Protein AF-A0A0R1Q3N9-F1 (afdb_monomer_lite)

Structur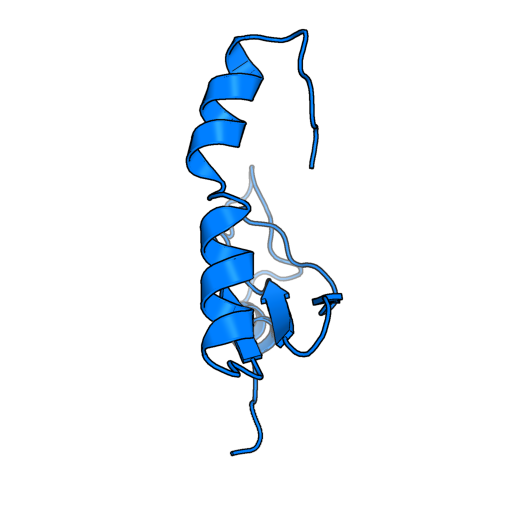e (mmCIF, N/CA/C/O backbone):
data_AF-A0A0R1Q3N9-F1
#
_entry.id   AF-A0A0R1Q3N9-F1
#
loop_
_atom_site.group_PDB
_atom_site.id
_atom_site.type_symbol
_atom_site.label_atom_id
_atom_site.label_alt_id
_atom_site.label_comp_id
_atom_site.label_asym_id
_atom_site.label_entity_id
_atom_site.label_seq_id
_atom_site.pdbx_PDB_ins_code
_atom_site.Cartn_x
_atom_site.Cartn_y
_atom_site.Cartn_z
_atom_site.occupancy
_atom_site.B_iso_or_equiv
_atom_site.auth_seq_id
_atom_site.auth_comp_id
_atom_site.auth_asym_id
_atom_site.auth_atom_id
_atom_site.pdbx_PDB_model_num
ATOM 1 N N . MET A 1 1 ? 5.562 12.210 0.662 1.00 55.41 1 MET A N 1
ATOM 2 C CA . MET A 1 1 ? 4.417 12.725 -0.111 1.00 55.41 1 MET A CA 1
ATOM 3 C C . MET A 1 1 ? 4.608 14.224 -0.247 1.00 55.41 1 MET A C 1
ATOM 5 O O . MET A 1 1 ? 4.949 14.847 0.750 1.00 55.41 1 MET A O 1
ATOM 9 N N . ILE A 1 2 ? 4.472 14.792 -1.447 1.00 55.72 2 ILE A N 1
ATOM 10 C CA . ILE A 1 2 ? 4.470 16.252 -1.600 1.00 55.72 2 ILE A CA 1
ATOM 11 C C . ILE A 1 2 ? 3.023 16.695 -1.377 1.00 55.72 2 ILE A C 1
ATOM 13 O O . ILE A 1 2 ? 2.219 16.693 -2.302 1.00 55.72 2 ILE A O 1
ATOM 17 N N . TYR A 1 3 ? 2.674 17.009 -0.130 1.00 64.44 3 TYR A N 1
ATOM 18 C CA . TYR A 1 3 ? 1.424 17.706 0.153 1.00 64.44 3 TYR A CA 1
ATOM 19 C C . TYR A 1 3 ? 1.616 19.172 -0.240 1.00 64.44 3 TYR A C 1
ATOM 21 O O . TYR A 1 3 ? 2.326 19.919 0.431 1.00 64.44 3 TYR A O 1
ATOM 29 N N . ALA A 1 4 ? 1.048 19.552 -1.381 1.00 71.00 4 ALA A N 1
ATOM 30 C CA . ALA A 1 4 ? 1.220 20.866 -1.989 1.00 71.00 4 ALA A CA 1
ATOM 31 C C . ALA A 1 4 ? -0.147 21.554 -2.150 1.00 71.00 4 ALA A C 1
ATOM 33 O O . ALA A 1 4 ? -0.664 21.645 -3.265 1.00 71.00 4 ALA A O 1
ATOM 34 N N . PRO A 1 5 ? -0.756 22.040 -1.052 1.00 70.94 5 PRO A N 1
ATOM 35 C CA . PRO A 1 5 ? -2.121 22.571 -1.069 1.00 70.94 5 PRO A CA 1
ATOM 36 C C . PRO A 1 5 ? -2.279 23.777 -2.007 1.00 70.94 5 PRO A C 1
ATOM 38 O O . PRO A 1 5 ? -3.336 23.958 -2.603 1.00 70.94 5 PRO A O 1
ATOM 41 N N . ASN A 1 6 ? -1.207 24.540 -2.233 1.00 84.31 6 ASN A N 1
ATOM 42 C CA . ASN A 1 6 ? -1.210 25.712 -3.114 1.00 84.31 6 ASN A CA 1
ATOM 43 C C . ASN A 1 6 ? -0.932 25.381 -4.593 1.00 84.31 6 ASN A C 1
ATOM 45 O O . ASN A 1 6 ? -0.767 26.286 -5.407 1.00 84.31 6 ASN A O 1
ATOM 49 N N . HIS A 1 7 ? -0.874 24.098 -4.959 1.00 82.00 7 HIS A N 1
ATOM 50 C CA . HIS A 1 7 ? -0.588 23.656 -6.320 1.00 82.00 7 HIS A CA 1
ATOM 51 C C . HIS A 1 7 ? -1.705 22.745 -6.836 1.00 82.00 7 HIS A C 1
ATOM 53 O O . HIS A 1 7 ? -1.713 21.540 -6.591 1.00 82.00 7 HIS A O 1
ATOM 59 N N . ALA A 1 8 ? -2.638 23.320 -7.601 1.00 81.06 8 ALA A N 1
ATOM 60 C CA . ALA A 1 8 ? -3.841 22.630 -8.080 1.00 81.06 8 ALA A CA 1
ATOM 61 C C . ALA A 1 8 ? -3.550 21.313 -8.831 1.00 81.06 8 ALA A C 1
ATOM 63 O O . ALA A 1 8 ? -4.277 20.335 -8.682 1.00 81.06 8 ALA A O 1
ATOM 64 N N . HIS A 1 9 ? -2.446 21.250 -9.582 1.00 78.06 9 HIS A N 1
ATOM 65 C CA . HIS A 1 9 ? -2.024 20.035 -10.287 1.00 78.06 9 HIS A CA 1
ATOM 66 C C . HIS A 1 9 ? -1.674 18.878 -9.333 1.00 78.06 9 HIS A C 1
ATOM 68 O O . HIS A 1 9 ? -1.969 17.724 -9.635 1.00 78.06 9 HIS A O 1
ATOM 74 N N . TRP A 1 10 ? -1.114 19.171 -8.156 1.00 81.12 10 TRP A N 1
ATOM 75 C CA . TRP A 1 10 ? -0.802 18.160 -7.141 1.00 81.12 10 TRP A CA 1
ATOM 76 C C . TRP A 1 10 ? -2.014 17.763 -6.295 1.00 81.12 10 TRP A C 1
ATOM 78 O O . TRP A 1 10 ? -2.019 16.675 -5.716 1.00 81.12 10 TRP A O 1
ATOM 88 N N . GLN A 1 11 ? -3.066 18.587 -6.254 1.00 83.75 11 GLN A N 1
ATOM 89 C CA . GLN A 1 11 ? -4.307 18.212 -5.574 1.00 83.75 11 GLN A CA 1
ATOM 90 C C . GLN A 1 11 ? -5.003 17.037 -6.267 1.00 83.75 11 GLN A C 1
ATOM 92 O O . GLN A 1 11 ? -5.456 16.124 -5.584 1.00 83.75 11 GLN A O 1
ATOM 97 N N . MET A 1 12 ? -5.006 16.993 -7.605 1.00 84.19 12 MET A N 1
ATOM 98 C CA . MET A 1 12 ? -5.549 15.845 -8.344 1.00 84.19 12 MET A CA 1
ATOM 99 C C . MET A 1 12 ? -4.767 14.561 -8.070 1.00 84.19 12 MET A C 1
ATOM 101 O O . MET A 1 12 ? -5.370 13.524 -7.814 1.00 84.19 12 MET A O 1
AT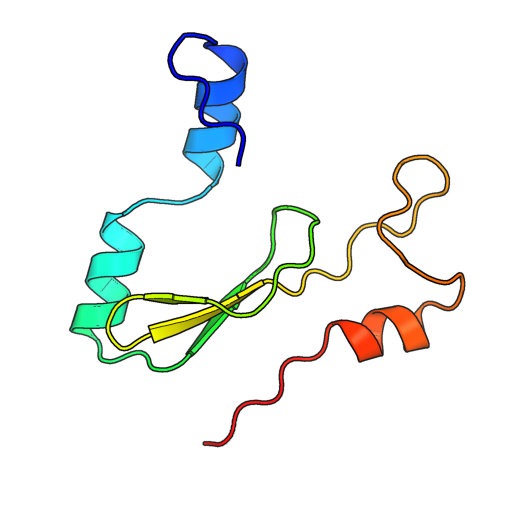OM 105 N N . ALA A 1 13 ? -3.432 14.635 -8.058 1.00 83.25 13 ALA A N 1
ATOM 106 C CA . ALA A 1 13 ? -2.604 13.491 -7.685 1.00 83.25 13 ALA A CA 1
ATOM 107 C C . ALA A 1 13 ? -2.914 13.027 -6.251 1.00 83.25 13 ALA A C 1
ATOM 109 O O . ALA A 1 13 ? -3.075 11.838 -6.012 1.00 83.25 13 ALA A O 1
ATOM 110 N N . THR A 1 14 ? -3.085 13.966 -5.314 1.00 84.12 14 THR A N 1
ATOM 111 C CA . THR A 1 14 ? -3.452 13.667 -3.919 1.00 84.12 14 THR A CA 1
ATOM 112 C C . THR A 1 14 ? -4.845 13.038 -3.810 1.00 84.12 14 THR A C 1
ATOM 114 O O . THR A 1 14 ? -5.038 12.130 -3.010 1.00 84.12 14 THR A O 1
ATOM 117 N N . ALA A 1 15 ? -5.813 13.450 -4.631 1.00 86.81 15 ALA A N 1
ATOM 118 C CA . ALA A 1 15 ? -7.163 12.882 -4.620 1.00 86.81 15 ALA A CA 1
ATOM 119 C C . ALA A 1 15 ? -7.203 11.396 -5.028 1.00 86.81 15 ALA A C 1
ATOM 121 O O . ALA A 1 15 ? -8.129 10.679 -4.653 1.00 86.81 15 ALA A O 1
ATOM 122 N N . LEU A 1 16 ? -6.194 10.921 -5.764 1.00 89.62 16 LEU A N 1
ATOM 123 C CA . LEU A 1 16 ? -6.064 9.522 -6.184 1.00 89.62 16 LEU A CA 1
ATOM 124 C C . LEU A 1 16 ? -5.300 8.653 -5.169 1.00 89.62 16 LEU A C 1
ATOM 126 O O . LEU A 1 16 ? -5.192 7.445 -5.355 1.00 89.62 16 LEU A O 1
ATOM 130 N N . MET A 1 17 ? -4.809 9.247 -4.077 1.00 88.25 17 MET A N 1
ATOM 131 C CA . MET A 1 17 ? -3.996 8.570 -3.058 1.00 88.25 17 MET A CA 1
ATOM 132 C C . MET A 1 17 ? -4.806 7.854 -1.970 1.00 88.25 17 MET A C 1
ATOM 134 O O . MET A 1 17 ? -4.222 7.256 -1.068 1.00 88.25 17 MET A O 1
ATOM 138 N N . GLY A 1 18 ? -6.136 7.918 -2.033 1.00 90.19 18 GLY A N 1
ATOM 139 C CA . GLY A 1 18 ? -7.025 7.422 -0.985 1.00 90.19 18 GLY A CA 1
ATOM 140 C C . GLY A 1 18 ? -7.509 8.533 -0.054 1.00 90.19 18 GLY A C 1
ATOM 141 O O . GLY A 1 18 ? -7.485 9.714 -0.394 1.00 90.19 18 GLY A O 1
ATOM 142 N N . SER A 1 19 ? -8.020 8.154 1.118 1.00 92.12 19 SER A N 1
ATOM 143 C CA . SER A 1 19 ? -8.604 9.102 2.073 1.00 92.12 19 SER A CA 1
ATOM 144 C C . SER A 1 19 ? -8.477 8.619 3.515 1.00 92.12 19 SER A C 1
ATOM 146 O O . SER A 1 19 ? -8.426 7.414 3.761 1.00 92.12 19 SER A O 1
ATOM 148 N N . GLN A 1 20 ? -8.522 9.557 4.467 1.00 92.75 20 GLN A N 1
ATOM 149 C CA . GLN A 1 20 ? -8.540 9.252 5.904 1.00 92.75 20 GLN A CA 1
ATOM 150 C C . GLN A 1 20 ? -9.680 8.294 6.280 1.00 92.75 20 GLN A C 1
ATOM 152 O O . GLN A 1 20 ? -9.483 7.378 7.068 1.00 92.75 20 GLN A O 1
ATOM 157 N N . ARG A 1 21 ? -10.845 8.432 5.631 1.00 96.25 21 ARG A N 1
ATOM 158 C CA . ARG A 1 21 ? -12.019 7.584 5.872 1.00 96.25 21 ARG A CA 1
ATOM 159 C C . ARG A 1 21 ? -11.740 6.092 5.661 1.00 96.25 21 ARG A C 1
ATOM 161 O O . ARG A 1 21 ? -12.379 5.265 6.305 1.00 96.25 21 ARG A O 1
ATOM 168 N N . LEU A 1 22 ? -10.826 5.739 4.753 1.00 95.50 22 LEU A N 1
ATOM 169 C CA . LEU A 1 22 ? -10.410 4.347 4.578 1.00 95.50 22 LEU A CA 1
ATOM 170 C C . LEU A 1 22 ? -9.599 3.866 5.787 1.00 95.50 22 LEU A C 1
ATOM 172 O O . LEU A 1 22 ? -9.874 2.781 6.284 1.00 95.50 22 LEU A O 1
ATOM 176 N N . GLY A 1 23 ? -8.663 4.679 6.283 1.00 95.44 23 GLY A N 1
ATOM 177 C CA . GLY A 1 23 ? -7.899 4.371 7.496 1.00 95.44 23 GLY A CA 1
ATOM 178 C C . GLY A 1 23 ? -8.809 4.145 8.704 1.00 95.44 23 GLY A C 1
ATOM 179 O O . GLY A 1 23 ? -8.702 3.122 9.373 1.00 95.44 23 GLY A O 1
ATOM 180 N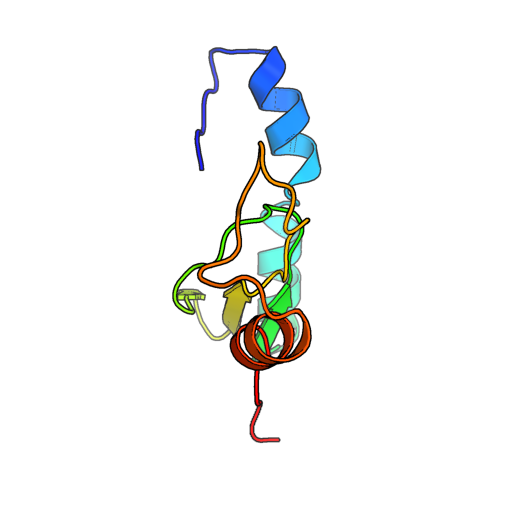 N . ASP A 1 24 ? -9.784 5.033 8.911 1.00 97.06 24 ASP A N 1
ATOM 181 C CA . ASP A 1 24 ? -10.748 4.911 10.012 1.00 97.06 24 ASP A CA 1
ATOM 182 C C . ASP A 1 24 ? -11.577 3.616 9.909 1.00 97.06 24 ASP A C 1
ATOM 184 O O . ASP A 1 24 ? -11.870 2.965 10.914 1.00 97.06 24 ASP A O 1
ATOM 188 N N . LEU A 1 25 ? -11.949 3.219 8.685 1.00 97.94 25 LEU A N 1
ATOM 189 C CA . LEU A 1 25 ? -12.675 1.974 8.437 1.00 97.94 25 LEU A CA 1
ATOM 190 C C . LEU A 1 25 ? -11.821 0.738 8.751 1.00 97.94 25 LEU A C 1
ATOM 192 O O . LEU A 1 25 ? -12.352 -0.221 9.304 1.00 97.94 25 LEU A O 1
ATOM 196 N N . LEU A 1 26 ? -10.537 0.744 8.389 1.00 97.75 26 LEU A N 1
ATOM 197 C CA . LEU A 1 26 ? -9.621 -0.377 8.628 1.00 97.75 26 LEU A CA 1
ATOM 198 C C . LEU A 1 26 ? -9.408 -0.607 10.130 1.00 97.75 26 LEU A C 1
ATOM 200 O O . LEU A 1 26 ? -9.562 -1.734 10.603 1.00 97.75 26 LEU A O 1
ATOM 204 N N . GLU A 1 27 ? -9.195 0.468 10.891 1.00 96.94 27 GLU A N 1
ATOM 205 C CA . GLU A 1 27 ? -9.092 0.413 12.354 1.00 96.94 27 GLU A CA 1
ATOM 206 C C . GLU A 1 27 ? -10.383 -0.100 13.004 1.00 96.94 27 GLU A C 1
ATOM 208 O O . GLU A 1 27 ? -10.351 -1.000 13.843 1.00 96.94 27 GLU A O 1
ATOM 213 N N . ALA A 1 28 ? -11.545 0.404 12.572 1.00 97.50 28 ALA A N 1
ATOM 214 C CA . ALA A 1 28 ? -12.846 -0.034 13.086 1.00 97.50 28 ALA A CA 1
ATOM 215 C C . ALA A 1 28 ? -13.164 -1.511 12.785 1.00 97.50 28 ALA A C 1
ATOM 217 O O . ALA A 1 28 ? -14.094 -2.077 13.364 1.00 97.50 28 ALA A O 1
ATOM 218 N N . ARG A 1 29 ? -12.435 -2.129 11.850 1.00 97.94 29 ARG A N 1
ATOM 219 C CA . ARG A 1 29 ? -12.547 -3.548 11.495 1.00 97.94 29 ARG A CA 1
ATOM 220 C C . ARG A 1 29 ? -11.402 -4.395 12.042 1.00 97.94 29 ARG A C 1
ATOM 222 O O . ARG A 1 29 ? -11.349 -5.572 11.699 1.00 97.94 29 ARG A O 1
ATOM 229 N N . ASN A 1 30 ? -10.541 -3.827 12.891 1.00 96.75 30 ASN A N 1
ATOM 230 C CA . ASN A 1 30 ? -9.406 -4.519 13.499 1.00 96.75 30 ASN A CA 1
ATOM 231 C C . ASN A 1 30 ? -8.508 -5.192 12.448 1.00 96.75 30 ASN A C 1
ATOM 233 O O . ASN A 1 30 ? -8.082 -6.333 12.619 1.00 96.75 30 ASN A O 1
ATOM 237 N N . VAL A 1 31 ? -8.265 -4.506 11.330 1.00 97.12 31 VAL A N 1
ATOM 238 C CA . VAL A 1 31 ? -7.308 -4.978 10.328 1.00 97.12 31 VAL A CA 1
ATOM 239 C C . VAL A 1 31 ? -5.904 -4.799 10.895 1.00 97.12 31 VAL A C 1
ATOM 241 O O . VAL A 1 31 ? -5.508 -3.683 11.188 1.00 97.12 31 VAL A O 1
ATOM 244 N N . ASN A 1 32 ? -5.150 -5.885 11.049 1.00 96.81 32 ASN A N 1
ATOM 245 C CA . ASN A 1 32 ? -3.792 -5.804 11.596 1.00 96.81 32 ASN A CA 1
ATOM 246 C C . ASN A 1 32 ? -2.773 -5.346 10.547 1.00 96.81 32 ASN A C 1
ATOM 248 O O . ASN A 1 32 ? -1.858 -4.592 10.866 1.00 96.81 32 ASN A O 1
ATOM 252 N N . ASP A 1 33 ? -2.950 -5.761 9.289 1.00 97.44 33 ASP A N 1
ATOM 253 C CA . ASP A 1 33 ? -1.957 -5.583 8.232 1.00 97.44 33 ASP A CA 1
ATOM 254 C C . ASP A 1 33 ? -2.601 -5.125 6.921 1.00 97.44 33 ASP A C 1
ATOM 256 O O . ASP A 1 33 ? -3.587 -5.694 6.447 1.00 97.44 33 ASP A O 1
ATOM 260 N N . VAL A 1 34 ? -2.015 -4.103 6.299 1.00 96.56 34 VAL A N 1
ATOM 261 C CA . VAL A 1 34 ? -2.443 -3.560 5.005 1.00 96.56 34 VAL A CA 1
ATOM 262 C C . VAL A 1 34 ? -1.266 -3.565 4.048 1.00 96.56 34 VAL A C 1
ATOM 264 O O . VAL A 1 34 ? -0.280 -2.859 4.250 1.00 96.56 34 VAL A O 1
ATOM 267 N N . VAL A 1 35 ? -1.388 -4.315 2.957 1.00 96.06 35 VAL A N 1
ATOM 268 C CA . VAL A 1 35 ? -0.388 -4.348 1.883 1.00 96.06 35 VAL A CA 1
ATOM 269 C C . VAL A 1 35 ? -0.897 -3.532 0.702 1.00 96.06 35 VAL A C 1
ATOM 271 O O . VAL A 1 35 ? -2.005 -3.758 0.217 1.00 96.06 35 VAL A O 1
ATOM 274 N N . PHE A 1 36 ? -0.106 -2.563 0.239 1.00 94.62 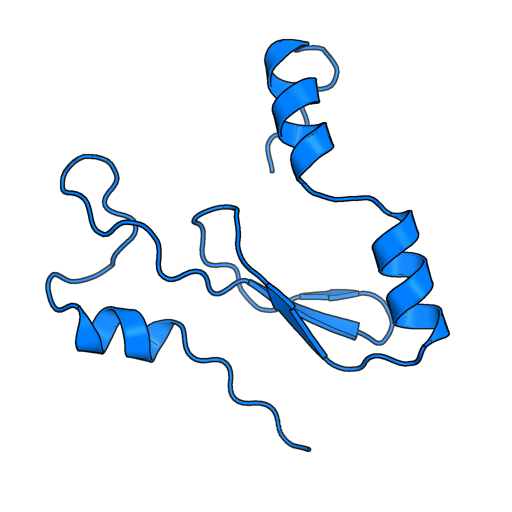36 PHE A N 1
ATOM 275 C CA . PHE A 1 36 ? -0.528 -1.640 -0.815 1.00 94.62 36 PHE A CA 1
ATOM 276 C C . PHE A 1 36 ? 0.638 -1.133 -1.682 1.00 94.62 36 PHE A C 1
ATOM 278 O O . PHE A 1 36 ? 1.811 -1.420 -1.437 1.00 94.62 36 PHE A O 1
ATOM 285 N N . GLY A 1 37 ? 0.293 -0.384 -2.735 1.00 91.38 37 GLY A N 1
ATOM 286 C CA . GLY A 1 37 ? 1.220 0.102 -3.761 1.00 91.38 37 GLY A CA 1
ATOM 287 C C . GLY A 1 37 ? 0.847 1.487 -4.297 1.00 91.38 37 GLY A C 1
ATOM 288 O O . GLY A 1 37 ? 0.606 2.412 -3.530 1.00 91.38 37 GLY A O 1
ATOM 289 N N . HIS A 1 38 ? 0.776 1.613 -5.627 1.00 91.88 38 HIS A N 1
ATOM 290 C CA . HIS A 1 38 ? 0.413 2.818 -6.396 1.00 91.88 38 HIS A CA 1
ATOM 291 C C . HIS A 1 38 ? 1.474 3.922 -6.500 1.00 91.88 38 HIS A C 1
ATOM 293 O O . HIS A 1 38 ? 1.627 4.493 -7.571 1.00 91.88 38 HIS A O 1
ATOM 299 N N . LEU A 1 39 ? 2.244 4.216 -5.452 1.00 88.19 39 LEU A N 1
ATOM 300 C CA . LEU A 1 39 ? 3.198 5.339 -5.479 1.00 88.19 39 LEU A CA 1
ATOM 301 C C . LEU A 1 39 ? 4.544 5.030 -6.132 1.00 88.19 39 LEU A C 1
ATOM 303 O O . LEU A 1 39 ? 5.395 5.918 -6.180 1.00 88.19 39 LEU A O 1
ATOM 307 N N . HIS A 1 40 ? 4.759 3.793 -6.589 1.00 89.12 40 HIS A N 1
ATOM 308 C CA . HIS A 1 40 ? 6.018 3.392 -7.223 1.00 89.12 40 HIS A CA 1
ATOM 309 C C . HIS A 1 40 ? 7.253 3.684 -6.351 1.00 89.12 40 HIS A C 1
ATOM 311 O O . HIS A 1 40 ? 8.350 3.956 -6.830 1.00 89.12 40 HIS A O 1
ATOM 317 N N . LYS A 1 41 ? 7.063 3.648 -5.030 1.00 85.75 41 LYS A N 1
ATOM 318 C CA . LYS A 1 41 ? 8.096 3.934 -4.046 1.00 85.75 41 LYS A CA 1
ATOM 319 C C . LYS A 1 41 ? 8.019 2.907 -2.936 1.00 85.75 41 LYS A C 1
ATOM 321 O O . LYS A 1 41 ? 6.964 2.726 -2.354 1.00 85.75 41 LYS A O 1
ATOM 326 N N . ARG A 1 42 ? 9.142 2.295 -2.581 1.00 89.25 42 ARG A N 1
ATOM 327 C CA . ARG A 1 42 ? 9.216 1.440 -1.392 1.00 89.25 42 ARG A CA 1
ATOM 328 C C . ARG A 1 42 ? 9.379 2.317 -0.152 1.00 89.25 42 ARG A C 1
ATOM 330 O O . ARG A 1 42 ? 10.153 3.279 -0.158 1.00 89.25 42 ARG A O 1
ATOM 337 N N . GLN A 1 43 ? 8.626 2.026 0.903 1.00 90.19 43 GLN A N 1
ATOM 338 C CA . GLN A 1 43 ? 8.778 2.676 2.206 1.00 90.19 43 GLN A CA 1
ATOM 339 C C . GLN A 1 43 ? 8.903 1.610 3.290 1.00 90.19 43 GLN A C 1
ATOM 341 O O . GLN A 1 43 ? 8.332 0.528 3.170 1.00 90.19 43 GLN A O 1
ATOM 346 N N . ALA A 1 44 ? 9.645 1.927 4.353 1.00 92.94 44 ALA A N 1
ATOM 347 C CA . ALA A 1 44 ? 9.623 1.105 5.555 1.00 92.94 44 ALA A CA 1
ATOM 348 C C . ALA A 1 44 ? 8.178 0.974 6.057 1.00 92.94 44 ALA A C 1
ATOM 350 O O . ALA A 1 44 ? 7.397 1.920 5.916 1.00 92.94 44 ALA A O 1
ATOM 351 N N . ALA A 1 45 ? 7.843 -0.189 6.619 1.00 95.94 45 ALA A N 1
ATOM 352 C CA . ALA A 1 45 ? 6.525 -0.425 7.188 1.00 95.94 45 ALA A CA 1
ATOM 353 C C . ALA A 1 45 ? 6.193 0.653 8.231 1.00 95.94 45 ALA A C 1
ATOM 355 O O . ALA A 1 45 ? 7.071 1.113 8.968 1.00 95.94 45 ALA A O 1
ATOM 356 N N . GLN A 1 46 ? 4.933 1.074 8.262 1.00 95.88 46 GLN A N 1
ATOM 357 C CA . GLN A 1 46 ? 4.458 2.104 9.179 1.00 95.88 46 GLN A CA 1
ATOM 358 C C . GLN A 1 46 ? 3.263 1.581 9.955 1.00 95.88 46 GLN A C 1
ATOM 360 O O . GLN A 1 46 ? 2.272 1.182 9.354 1.00 95.88 46 GLN A O 1
ATOM 365 N N . THR A 1 47 ? 3.334 1.623 11.280 1.00 96.81 47 THR A N 1
ATOM 366 C CA . THR A 1 47 ? 2.185 1.324 12.135 1.00 96.81 47 THR A CA 1
ATOM 367 C C . THR A 1 47 ? 1.459 2.618 12.469 1.00 96.81 47 THR A C 1
ATOM 369 O O . THR A 1 47 ? 2.066 3.577 12.951 1.00 96.81 47 THR A O 1
ATOM 372 N N . ILE A 1 48 ? 0.160 2.651 12.189 1.00 94.94 48 ILE A N 1
ATOM 373 C CA . ILE A 1 48 ? -0.738 3.750 12.535 1.00 94.94 48 ILE A CA 1
ATOM 374 C C . ILE A 1 48 ? -1.848 3.128 13.372 1.00 94.94 48 ILE A C 1
ATOM 376 O O . ILE A 1 48 ? -2.537 2.242 12.885 1.00 94.94 48 ILE A O 1
ATOM 380 N N . ALA A 1 49 ? -1.996 3.579 14.622 1.00 94.81 49 ALA A N 1
ATOM 381 C CA . ALA A 1 49 ? -2.858 2.930 15.612 1.00 94.81 49 ALA A CA 1
ATOM 382 C C . ALA A 1 49 ? -2.558 1.420 15.725 1.00 94.81 49 ALA A C 1
ATOM 384 O O . ALA A 1 49 ? -1.446 1.088 16.139 1.00 94.81 49 ALA A O 1
ATOM 385 N N . ASN A 1 50 ? -3.500 0.533 15.383 1.00 96.44 50 ASN A N 1
ATOM 386 C CA . ASN A 1 50 ? -3.306 -0.918 15.480 1.00 96.44 50 ASN A CA 1
ATOM 387 C C . ASN A 1 50 ? -3.019 -1.591 14.126 1.00 96.44 50 ASN A C 1
ATOM 389 O O . ASN A 1 50 ? -2.777 -2.795 14.102 1.00 96.44 50 ASN A O 1
ATOM 393 N N . THR A 1 51 ? -3.018 -0.838 13.021 1.00 97.25 51 THR A N 1
ATOM 394 C CA . THR A 1 51 ? -2.755 -1.367 11.676 1.00 97.25 51 THR A CA 1
ATOM 395 C C . THR A 1 51 ? -1.318 -1.084 11.234 1.00 97.25 51 THR A C 1
ATOM 397 O O . THR A 1 51 ? -0.850 0.060 11.263 1.00 97.25 51 THR A O 1
ATOM 400 N N . THR A 1 52 ? -0.624 -2.104 10.734 1.00 97.56 52 THR A N 1
ATOM 401 C CA . THR A 1 52 ? 0.677 -1.975 10.068 1.00 97.56 52 THR A CA 1
ATOM 402 C C . THR A 1 52 ? 0.510 -1.921 8.552 1.00 97.56 52 THR A C 1
ATOM 404 O O . THR A 1 52 ? -0.112 -2.777 7.930 1.00 97.56 52 THR A O 1
ATOM 407 N N . TYR A 1 53 ? 1.084 -0.894 7.934 1.00 96.75 53 TYR A N 1
ATOM 408 C CA . TYR A 1 53 ? 0.993 -0.613 6.507 1.00 96.75 53 TYR A CA 1
ATOM 409 C C . TYR A 1 53 ? 2.314 -0.950 5.810 1.00 96.75 53 TYR A C 1
ATOM 411 O O . TYR A 1 53 ? 3.365 -0.386 6.129 1.00 96.75 53 TYR A O 1
ATOM 419 N N . TYR A 1 54 ? 2.246 -1.821 4.805 1.00 96.88 54 TYR A N 1
ATOM 420 C CA . TYR A 1 54 ? 3.372 -2.271 3.992 1.00 96.88 54 TYR A CA 1
ATOM 421 C C . TYR A 1 54 ? 3.259 -1.718 2.573 1.00 96.88 54 TYR A C 1
ATOM 423 O O . TYR A 1 54 ? 2.407 -2.134 1.785 1.00 96.88 54 TYR A O 1
ATOM 431 N N . HIS A 1 55 ? 4.152 -0.788 2.238 1.00 95.25 55 HIS A N 1
ATOM 432 C CA . HIS A 1 55 ? 4.210 -0.157 0.925 1.00 95.25 55 HIS A CA 1
ATOM 433 C C . HIS A 1 55 ? 5.400 -0.702 0.127 1.00 95.25 55 HIS A C 1
ATOM 435 O O . HIS A 1 55 ? 6.503 -0.149 0.167 1.00 95.25 55 HIS A O 1
ATOM 441 N N . GLN A 1 56 ? 5.169 -1.815 -0.571 1.00 93.88 56 GLN A N 1
ATOM 442 C CA . GLN A 1 56 ? 6.198 -2.548 -1.319 1.00 93.88 56 GLN A CA 1
ATOM 443 C C . GLN A 1 56 ? 5.798 -2.754 -2.792 1.00 93.88 56 GLN A C 1
ATOM 445 O O . GLN A 1 56 ? 5.659 -3.886 -3.246 1.00 93.88 56 GLN A O 1
ATOM 450 N N . PRO A 1 57 ? 5.567 -1.687 -3.583 1.00 93.31 57 PRO A N 1
ATOM 451 C CA . PRO A 1 57 ? 5.301 -1.846 -5.006 1.00 93.31 57 PRO A CA 1
ATOM 452 C C . PRO A 1 57 ? 6.573 -2.276 -5.750 1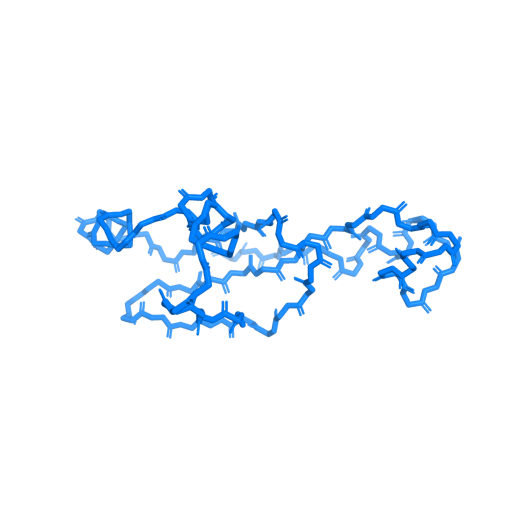.00 93.31 57 PRO A C 1
ATOM 454 O O . PRO A 1 57 ? 7.670 -1.784 -5.474 1.00 93.31 57 PRO A O 1
ATOM 457 N N . MET A 1 58 ? 6.414 -3.146 -6.751 1.00 90.88 58 MET A N 1
ATOM 458 C CA . MET A 1 58 ? 7.515 -3.558 -7.628 1.00 90.88 58 MET A CA 1
ATOM 459 C C . MET A 1 58 ? 8.048 -2.403 -8.476 1.00 90.88 58 MET A C 1
ATOM 461 O O . MET A 1 58 ? 9.260 -2.241 -8.584 1.00 90.88 58 MET A O 1
ATOM 465 N N . GLY A 1 59 ? 7.157 -1.592 -9.046 1.00 88.62 59 GLY A N 1
ATOM 466 C CA . GLY A 1 59 ? 7.536 -0.513 -9.953 1.00 88.62 59 GLY A CA 1
ATOM 467 C C . GLY A 1 59 ? 7.714 -0.954 -11.409 1.00 88.62 59 GLY A C 1
ATOM 468 O O . GLY A 1 59 ? 7.468 -2.111 -11.746 1.00 88.62 59 GLY A O 1
ATOM 469 N N . TYR A 1 60 ? 8.126 -0.033 -12.285 1.00 85.38 60 TYR A N 1
ATOM 470 C CA . TYR A 1 60 ? 8.193 -0.282 -13.736 1.00 85.38 60 TYR A CA 1
ATOM 471 C C . TYR A 1 60 ? 9.538 -0.840 -14.241 1.00 85.38 60 TYR A C 1
ATOM 473 O O . TYR A 1 60 ? 9.589 -1.342 -15.363 1.00 85.38 60 TYR A O 1
ATOM 481 N N . GLY A 1 61 ? 10.630 -0.726 -13.472 1.00 79.31 61 GLY A N 1
ATOM 482 C CA . GLY A 1 61 ? 11.964 -1.213 -13.876 1.00 79.31 61 GLY A CA 1
ATOM 483 C C . GLY A 1 61 ? 12.518 -0.579 -15.159 1.00 79.31 61 GLY A C 1
ATOM 484 O O . GLY A 1 61 ? 13.378 -1.145 -15.833 1.00 79.31 61 GLY A O 1
ATOM 485 N N . LEU A 1 62 ? 11.994 0.583 -15.558 1.00 80.19 62 LEU A N 1
ATOM 486 C CA . LEU A 1 62 ? 12.347 1.233 -16.818 1.00 80.19 62 LEU A CA 1
ATOM 487 C C . LEU A 1 62 ? 13.623 2.053 -16.656 1.00 80.19 62 LEU A C 1
ATOM 489 O O . LEU A 1 62 ? 13.750 2.831 -15.722 1.00 80.19 62 LEU A O 1
ATOM 493 N N . ARG A 1 63 ? 14.517 2.025 -17.651 1.00 69.56 63 ARG A N 1
ATOM 494 C CA . ARG A 1 63 ? 15.801 2.761 -17.636 1.00 69.56 63 ARG A CA 1
ATOM 495 C C . ARG A 1 63 ? 15.706 4.251 -17.252 1.00 69.56 63 ARG A C 1
ATOM 497 O O . ARG A 1 63 ? 16.664 4.799 -16.724 1.00 69.56 63 ARG A O 1
ATOM 504 N N . ARG A 1 64 ? 14.592 4.926 -17.564 1.00 66.44 64 ARG A N 1
ATOM 505 C CA . ARG A 1 64 ? 14.377 6.364 -17.281 1.00 66.44 64 ARG A CA 1
ATOM 506 C C . ARG A 1 64 ? 13.604 6.644 -15.986 1.00 66.44 64 ARG A C 1
ATOM 508 O O . ARG A 1 64 ? 13.587 7.785 -15.545 1.00 66.44 64 ARG A O 1
ATOM 515 N N . LEU A 1 65 ? 12.978 5.624 -15.412 1.00 70.12 65 LEU A N 1
ATOM 516 C CA . LEU A 1 65 ? 12.211 5.652 -14.165 1.00 70.12 65 LEU A CA 1
ATOM 517 C C . LEU A 1 65 ? 12.634 4.419 -13.360 1.00 70.12 65 LEU A C 1
ATOM 519 O O . LEU A 1 65 ? 11.811 3.562 -13.039 1.00 70.12 65 LEU A O 1
ATOM 523 N N . ASN A 1 66 ? 13.953 4.251 -13.189 1.00 70.38 66 ASN A N 1
ATOM 524 C CA . ASN A 1 66 ? 14.485 3.012 -12.643 1.00 70.38 66 ASN A CA 1
ATOM 525 C C . ASN A 1 66 ? 14.267 3.003 -11.133 1.00 70.38 66 ASN A C 1
ATOM 527 O O . ASN A 1 66 ? 15.063 3.536 -10.367 1.00 70.38 66 ASN A O 1
ATOM 531 N N . GLU A 1 67 ? 13.132 2.437 -10.753 1.00 80.94 67 GLU A N 1
ATOM 532 C CA . GLU A 1 67 ? 12.688 2.229 -9.376 1.00 80.94 67 GLU A CA 1
ATOM 533 C C . GLU A 1 67 ? 13.305 0.961 -8.767 1.00 80.94 67 GLU A C 1
ATOM 535 O O . GLU A 1 67 ? 13.075 0.665 -7.597 1.00 80.94 67 GLU A O 1
ATOM 540 N N . TRP A 1 68 ? 14.041 0.192 -9.575 1.00 88.75 68 TRP A N 1
ATOM 541 C CA . TRP A 1 68 ? 14.649 -1.072 -9.190 1.00 88.75 68 TRP A CA 1
ATOM 542 C C . TRP A 1 68 ? 16.103 -0.878 -8.781 1.00 88.75 68 TRP A C 1
ATOM 544 O O . TRP A 1 68 ? 16.850 -0.125 -9.413 1.00 88.75 68 TRP A O 1
ATOM 554 N N . ASP A 1 69 ? 16.517 -1.628 -7.763 1.00 83.50 69 ASP A N 1
ATOM 555 C CA . ASP A 1 69 ? 17.897 -1.616 -7.271 1.00 83.50 69 ASP A CA 1
ATOM 556 C C . ASP A 1 69 ? 18.826 -2.501 -8.128 1.00 83.50 69 ASP A C 1
ATOM 558 O O . ASP A 1 69 ? 20.049 -2.406 -8.031 1.00 83.50 69 ASP A O 1
ATOM 562 N N . GLY A 1 70 ? 18.260 -3.379 -8.963 1.00 84.12 70 GLY A N 1
ATOM 563 C CA . GLY A 1 70 ? 18.971 -4.304 -9.843 1.00 84.12 70 GLY A CA 1
ATOM 564 C C . GLY A 1 70 ? 18.286 -4.494 -11.198 1.00 84.12 70 GLY A C 1
ATOM 565 O O . GLY A 1 70 ? 17.213 -3.958 -11.463 1.00 84.12 70 GLY A O 1
ATOM 566 N N . SER A 1 71 ? 18.931 -5.259 -12.081 1.00 86.69 71 SER A N 1
ATOM 567 C CA . SER A 1 71 ? 18.435 -5.544 -13.437 1.00 86.69 71 SER A CA 1
ATOM 568 C C . SER A 1 71 ? 17.700 -6.880 -13.567 1.00 86.69 71 SER A C 1
ATOM 570 O O . SER A 1 71 ? 17.208 -7.194 -14.649 1.00 86.69 71 SER A O 1
ATOM 572 N N . ASP A 1 72 ? 17.668 -7.684 -12.504 1.00 90.62 72 ASP A N 1
ATOM 573 C CA . ASP A 1 72 ? 16.987 -8.974 -12.500 1.00 90.62 72 ASP A CA 1
ATOM 574 C C . ASP A 1 72 ? 15.554 -8.819 -11.984 1.00 9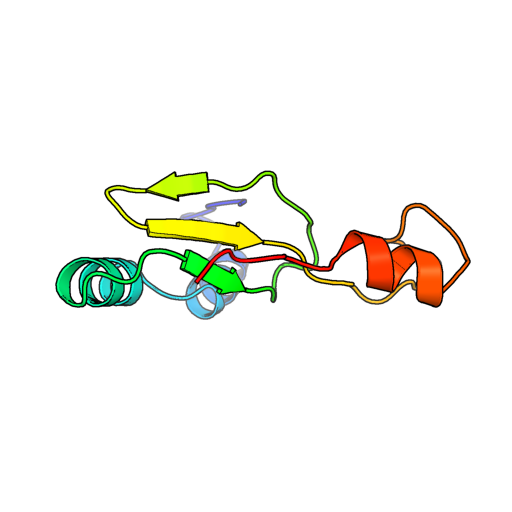0.62 72 ASP A C 1
ATOM 576 O O . ASP A 1 72 ? 15.322 -8.374 -10.859 1.00 90.62 72 ASP A O 1
ATOM 580 N N . TRP A 1 73 ? 14.591 -9.188 -12.828 1.00 90.88 73 TRP A N 1
ATOM 581 C CA . TRP A 1 73 ? 13.168 -9.065 -12.517 1.00 90.88 73 TRP A CA 1
ATOM 582 C C . TRP A 1 73 ? 12.782 -9.880 -11.280 1.00 90.88 73 TRP A C 1
ATOM 584 O O . TRP A 1 73 ? 11.998 -9.411 -10.456 1.00 90.88 73 TRP A O 1
ATOM 594 N N . PHE A 1 74 ? 13.317 -11.096 -11.148 1.00 94.19 74 PHE A N 1
ATOM 595 C CA . PHE A 1 74 ? 12.906 -12.028 -10.104 1.00 94.19 74 PHE A CA 1
ATOM 596 C C . PHE A 1 74 ? 13.441 -11.604 -8.739 1.00 94.19 74 PHE A C 1
ATOM 598 O O . PHE A 1 74 ? 12.701 -11.623 -7.757 1.00 94.19 74 PHE A O 1
ATOM 605 N N . GLU A 1 75 ? 14.690 -11.146 -8.677 1.00 93.06 75 GLU A N 1
ATOM 606 C CA . GLU A 1 75 ? 15.266 -10.555 -7.472 1.00 93.06 75 GLU A CA 1
ATOM 607 C C . GLU A 1 75 ? 14.520 -9.290 -7.044 1.00 93.06 75 GLU A C 1
ATOM 609 O O . GLU A 1 75 ? 14.248 -9.109 -5.856 1.00 93.06 75 GLU A O 1
ATOM 614 N N . GLU A 1 76 ? 14.133 -8.429 -7.987 1.00 92.12 76 GLU A N 1
ATOM 615 C CA . GLU A 1 76 ? 13.348 -7.233 -7.666 1.00 92.12 76 GLU A CA 1
ATOM 616 C C . GLU A 1 76 ? 11.941 -7.569 -7.180 1.00 92.12 76 GLU A C 1
ATOM 618 O O . GLU A 1 76 ? 11.490 -7.008 -6.182 1.00 92.12 76 GLU A O 1
ATOM 623 N N . TRP A 1 77 ? 11.271 -8.530 -7.816 1.00 92.00 77 TRP A N 1
ATOM 624 C CA . TRP A 1 77 ? 9.995 -9.048 -7.335 1.00 92.00 77 TRP A CA 1
ATOM 625 C C . TRP A 1 77 ? 10.131 -9.629 -5.920 1.00 92.00 77 TRP A C 1
ATOM 627 O O . TRP A 1 77 ? 9.356 -9.272 -5.031 1.00 92.00 77 TRP A O 1
ATOM 637 N N . ARG A 1 78 ? 11.163 -10.443 -5.660 1.00 94.50 78 ARG A N 1
ATOM 638 C CA . ARG A 1 78 ? 11.413 -11.060 -4.348 1.00 94.50 78 ARG A CA 1
ATOM 639 C C . ARG A 1 78 ? 11.595 -10.024 -3.237 1.00 94.50 78 ARG A C 1
ATOM 641 O O . ARG A 1 78 ? 11.086 -10.225 -2.138 1.00 94.50 78 ARG A O 1
ATOM 648 N N . LYS A 1 79 ? 12.267 -8.902 -3.519 1.00 91.75 79 LYS A N 1
ATOM 649 C CA . LYS A 1 79 ? 12.435 -7.781 -2.571 1.00 91.75 79 LYS A CA 1
ATOM 650 C C . LYS A 1 79 ? 11.122 -7.083 -2.208 1.00 91.75 79 LYS A C 1
ATOM 652 O O . LYS A 1 79 ? 11.077 -6.384 -1.201 1.00 91.75 79 LYS A O 1
ATOM 657 N N . THR A 1 80 ? 10.077 -7.248 -3.017 1.00 92.75 80 THR A N 1
ATOM 658 C CA . THR A 1 80 ? 8.768 -6.604 -2.809 1.00 92.75 80 THR A CA 1
ATOM 659 C C . THR A 1 80 ? 7.771 -7.483 -2.058 1.00 92.75 80 THR A C 1
ATOM 661 O O . THR A 1 80 ? 6.674 -7.033 -1.730 1.00 92.75 80 THR A O 1
ATOM 664 N N . LEU A 1 81 ? 8.142 -8.732 -1.759 1.00 94.19 81 LEU A N 1
ATOM 665 C CA . LEU A 1 81 ? 7.288 -9.652 -1.020 1.00 94.19 81 LEU A CA 1
ATOM 666 C C . LEU A 1 81 ? 7.090 -9.181 0.422 1.00 94.19 81 LEU A C 1
ATOM 668 O O . LEU A 1 81 ? 8.042 -8.844 1.125 1.00 94.19 81 LEU A O 1
ATOM 672 N N . VAL A 1 82 ? 5.837 -9.224 0.865 1.00 95.06 82 VAL A N 1
ATOM 673 C CA . VAL A 1 82 ? 5.446 -9.030 2.260 1.00 95.06 82 VAL A CA 1
ATOM 674 C C . VAL A 1 82 ? 4.984 -10.377 2.793 1.00 95.06 82 VAL A C 1
ATOM 676 O O . VAL A 1 82 ? 4.101 -11.006 2.211 1.00 95.06 82 VAL A O 1
ATOM 679 N N . TRP A 1 83 ? 5.592 -10.813 3.890 1.00 93.44 83 TRP A N 1
ATOM 680 C CA . TRP A 1 83 ? 5.230 -12.040 4.589 1.00 93.44 83 TRP A CA 1
ATOM 681 C C . TRP A 1 83 ? 4.477 -11.656 5.853 1.00 93.44 83 TRP A C 1
ATOM 683 O O . TRP A 1 83 ? 5.008 -10.914 6.677 1.00 93.44 83 TRP A O 1
ATOM 693 N N . LEU A 1 84 ? 3.238 -12.127 5.965 1.00 93.00 84 LEU A N 1
ATOM 694 C CA . LEU A 1 84 ? 2.384 -11.906 7.125 1.00 93.00 84 LEU A CA 1
ATOM 695 C C . LEU A 1 84 ? 2.270 -13.219 7.895 1.00 93.00 84 LEU A C 1
ATOM 697 O O . LEU A 1 84 ? 2.067 -14.275 7.291 1.00 93.00 84 LEU A O 1
ATOM 701 N N . GLU A 1 85 ? 2.412 -13.146 9.212 1.00 85.25 85 GLU A N 1
ATOM 702 C CA . GLU A 1 85 ? 2.111 -14.261 10.105 1.00 85.25 85 GLU A CA 1
ATOM 703 C C . GLU A 1 85 ? 0.619 -14.196 10.449 1.00 85.25 85 GLU A C 1
ATOM 705 O O . GLU A 1 85 ? 0.123 -13.136 10.834 1.00 85.25 85 GLU A O 1
ATOM 710 N N . VAL A 1 86 ? -0.104 -15.301 10.243 1.00 77.62 86 VAL A N 1
ATOM 711 C CA . VAL A 1 86 ? -1.570 -15.387 10.384 1.00 77.62 86 VAL A CA 1
ATOM 712 C C . VAL A 1 86 ? -1.940 -16.454 11.398 1.00 77.62 86 VAL A C 1
ATOM 714 O O . VAL A 1 86 ? -1.328 -17.545 11.333 1.00 77.62 86 VAL A O 1
#

Foldseek 3Di:
DPPDVVDPVVVVVVVVVDDVVVVVVCVVVQPQEAEDEDPLAFDDWDDDPRHIYGYQDLHDCDPVSRSAPDNDSVVSVVSSDDDDDD

Radius of gyration: 15.27 Å; chains: 1; bounding box: 32×41×33 Å

pLDDT: mean 88.45, std 9.54, range [55.41, 97.94]

Organism: NCBI:txid1423769

Sequence (86 aa):
MIYAPNHAHWQMATALMGSQRLGDLLEARNVNDVVFGHLHKRQAAQTIANTTYYHQPMGYGLRRLNEWDGSDWFEEWRKTLVWLEV

Secondary structure (DSSP, 8-state):
----TT-HHHHHHHHTS--HHHHHHHHHTT--EEEE-SSS-----EEETTEEEEE------BTTB---SSS-HHHHHHHT------

InterPro domains:
  IPR029052 Metallo-dependent phosphatase-like [SSF56300] (9-64)